Protein AF-A0A3L7QAI8-F1 (afdb_monomer_lite)

Foldseek 3Di:
DDAWDFQDDAAPDTGDTAHPPKDKDFDWDWDQPPVVRDTDTGTDDMDIGDPDDDDDCVVVVPDD

Sequence (64 aa):
DRPNATGLVIGEITGINKEGWEYLWVRYADAEDTTAKVLVKKPIAVYVEQVYPTNSFASLGIGS

Structure (mmCIF, N/CA/C/O backbone):
data_AF-A0A3L7QAI8-F1
#
_entry.id   AF-A0A3L7QAI8-F1
#
loop_
_atom_site.group_PDB
_atom_site.id
_atom_site.type_symbol
_atom_site.label_atom_id
_atom_site.label_alt_id
_atom_site.label_comp_id
_atom_site.label_asym_id
_atom_site.label_entity_id
_atom_site.label_seq_id
_atom_site.pdbx_PDB_ins_code
_atom_site.Cartn_x
_atom_site.Cartn_y
_atom_site.Cartn_z
_atom_site.occupancy
_atom_site.B_iso_or_equiv
_atom_site.auth_seq_id
_atom_site.auth_comp_id
_atom_site.auth_asym_id
_atom_site.auth_atom_id
_atom_site.pdbx_PDB_model_num
ATOM 1 N N . ASP A 1 1 ? 1.428 12.858 -9.699 1.00 59.31 1 ASP A N 1
ATOM 2 C CA . ASP A 1 1 ? 1.853 11.485 -9.352 1.00 59.31 1 ASP A CA 1
ATOM 3 C C . ASP A 1 1 ? 2.208 11.365 -7.884 1.00 59.31 1 ASP A C 1
ATOM 5 O O . ASP A 1 1 ? 2.576 12.366 -7.274 1.00 59.31 1 ASP A O 1
ATOM 9 N N . ARG A 1 2 ? 2.050 10.174 -7.295 1.00 76.94 2 ARG A N 1
ATOM 10 C CA . ARG A 1 2 ? 2.557 9.903 -5.942 1.00 76.94 2 ARG A CA 1
ATOM 11 C C . ARG A 1 2 ? 4.034 9.494 -6.025 1.00 76.94 2 ARG A C 1
ATOM 13 O O . ARG A 1 2 ? 4.367 8.723 -6.918 1.00 76.94 2 ARG A O 1
ATOM 20 N N . PRO A 1 3 ? 4.902 9.972 -5.118 1.00 90.69 3 PRO A N 1
ATOM 21 C CA . PRO A 1 3 ? 6.292 9.530 -5.062 1.00 90.69 3 PRO A CA 1
ATOM 22 C C . PRO A 1 3 ? 6.402 8.092 -4.538 1.00 90.69 3 PRO A C 1
ATOM 24 O O . PRO A 1 3 ? 5.484 7.590 -3.883 1.00 90.69 3 PRO A O 1
ATOM 27 N N . ASN A 1 4 ? 7.550 7.462 -4.796 1.00 93.50 4 ASN A N 1
ATOM 28 C CA . ASN A 1 4 ? 7.930 6.197 -4.173 1.00 93.50 4 ASN A CA 1
ATOM 29 C C . ASN A 1 4 ? 7.976 6.357 -2.655 1.00 93.50 4 ASN A C 1
ATOM 31 O O . ASN A 1 4 ? 8.441 7.378 -2.142 1.00 93.50 4 ASN A O 1
ATOM 35 N N . ALA A 1 5 ? 7.510 5.341 -1.943 1.00 94.81 5 ALA A N 1
ATOM 36 C CA . ALA A 1 5 ? 7.469 5.345 -0.496 1.00 94.81 5 ALA A CA 1
ATOM 37 C C . ALA A 1 5 ? 7.891 3.986 0.060 1.00 94.81 5 ALA A C 1
ATOM 39 O O . ALA A 1 5 ? 7.456 2.933 -0.405 1.00 94.81 5 ALA A O 1
ATOM 40 N N . THR A 1 6 ? 8.720 4.026 1.096 1.00 95.88 6 THR A N 1
ATOM 41 C CA . THR A 1 6 ? 9.198 2.851 1.826 1.00 95.88 6 THR A CA 1
ATOM 42 C C . THR A 1 6 ? 8.833 2.979 3.294 1.00 95.88 6 THR A C 1
ATOM 44 O O . THR A 1 6 ? 8.843 4.087 3.833 1.00 95.88 6 THR A O 1
ATOM 47 N N . GLY A 1 7 ? 8.550 1.860 3.958 1.00 95.19 7 GLY A N 1
ATOM 48 C CA . GLY A 1 7 ? 8.236 1.867 5.389 1.00 95.19 7 GLY A CA 1
ATOM 49 C C . GLY A 1 7 ? 6.907 2.544 5.734 1.00 95.19 7 GLY A C 1
ATOM 50 O O . GLY A 1 7 ? 6.750 3.051 6.842 1.00 95.19 7 GLY A O 1
ATOM 51 N N . LEU A 1 8 ? 5.950 2.563 4.802 1.00 94.81 8 LEU A N 1
ATOM 52 C CA . LEU A 1 8 ? 4.604 3.054 5.079 1.00 94.81 8 LEU A CA 1
ATOM 53 C C . LEU A 1 8 ? 3.941 2.209 6.177 1.00 94.81 8 LEU A C 1
ATOM 55 O O . LEU A 1 8 ? 4.180 1.003 6.300 1.00 94.81 8 LEU A O 1
ATOM 59 N N . VAL A 1 9 ? 3.085 2.868 6.960 1.00 96.25 9 VAL A N 1
ATOM 60 C CA . VAL A 1 9 ? 2.346 2.267 8.073 1.00 96.25 9 VAL A CA 1
ATOM 61 C C . VAL A 1 9 ? 0.855 2.523 7.888 1.00 96.25 9 VAL A C 1
ATOM 63 O O . VAL A 1 9 ? 0.440 3.663 7.678 1.00 96.25 9 VAL A O 1
ATOM 66 N N . ILE A 1 10 ? 0.045 1.466 7.964 1.00 94.25 10 ILE A N 1
ATOM 67 C CA . ILE A 1 10 ? -1.420 1.529 7.893 1.00 94.25 10 ILE A CA 1
ATOM 68 C C . ILE A 1 10 ? -1.994 0.720 9.057 1.00 94.25 10 ILE A C 1
ATOM 70 O O . ILE A 1 10 ? -1.990 -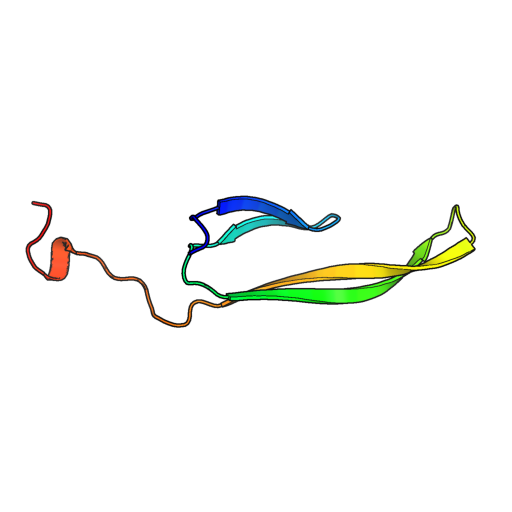0.511 9.044 1.00 94.25 10 ILE A O 1
ATOM 74 N N . GLY A 1 11 ? -2.501 1.421 10.073 1.00 92.88 11 GLY A N 1
ATOM 75 C CA . GLY A 1 11 ? -2.855 0.792 11.346 1.00 92.88 11 GLY A CA 1
ATOM 76 C C . GLY A 1 11 ? -1.624 0.141 11.9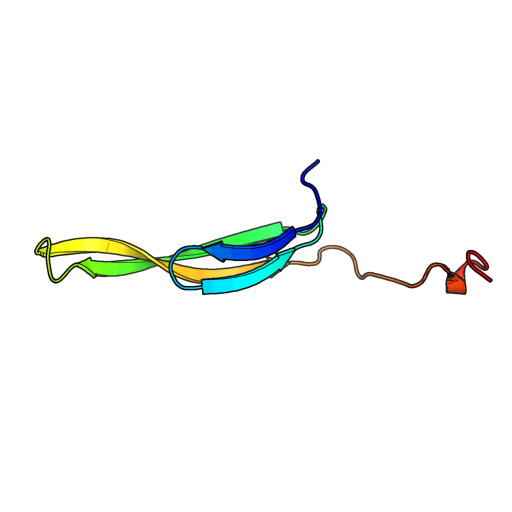76 1.00 92.88 11 GLY A C 1
ATOM 77 O O . GLY A 1 11 ? -0.616 0.808 12.180 1.00 92.88 11 GLY A O 1
ATOM 78 N N . GLU A 1 12 ? -1.701 -1.159 12.247 1.00 93.31 12 GLU A N 1
ATOM 79 C CA . GLU A 1 12 ? -0.591 -1.948 12.806 1.00 93.31 12 GLU A CA 1
ATOM 80 C C . GLU A 1 12 ? 0.296 -2.589 11.720 1.00 93.31 12 GLU A C 1
ATOM 82 O O . GLU A 1 12 ? 1.333 -3.176 12.024 1.00 93.31 12 GLU A O 1
ATOM 87 N N . ILE A 1 13 ? -0.080 -2.469 10.441 1.00 95.19 13 ILE A N 1
ATOM 88 C CA . ILE A 1 13 ? 0.675 -3.034 9.319 1.00 95.19 13 ILE A CA 1
ATOM 89 C C . ILE A 1 13 ? 1.797 -2.059 8.965 1.00 95.19 13 ILE A C 1
ATOM 91 O O . ILE A 1 13 ? 1.537 -0.931 8.545 1.00 95.19 13 ILE A O 1
ATOM 95 N N . THR A 1 14 ? 3.041 -2.494 9.148 1.00 97.25 14 THR A N 1
ATOM 96 C CA . THR A 1 14 ? 4.255 -1.686 8.957 1.00 97.25 14 THR A CA 1
ATOM 97 C C . THR A 1 14 ? 5.114 -2.229 7.815 1.00 97.25 14 THR A C 1
ATOM 99 O O . THR A 1 14 ? 4.897 -3.343 7.338 1.00 97.25 14 THR A O 1
ATOM 102 N N . GLY A 1 15 ? 6.102 -1.446 7.368 1.00 95.94 15 GLY A N 1
ATOM 103 C CA . GLY A 1 15 ? 7.087 -1.908 6.383 1.00 95.94 15 GLY A CA 1
ATOM 104 C C . GLY A 1 15 ? 6.562 -1.982 4.948 1.00 95.94 15 GLY A C 1
ATOM 105 O O . GLY A 1 15 ? 7.142 -2.684 4.124 1.00 95.94 15 GLY A O 1
ATOM 106 N N . ILE A 1 16 ? 5.468 -1.281 4.637 1.00 95.94 16 ILE A N 1
ATOM 107 C CA . ILE A 1 16 ? 4.867 -1.316 3.303 1.00 95.94 16 ILE A CA 1
ATOM 108 C C . ILE A 1 16 ? 5.726 -0.480 2.346 1.00 95.94 16 ILE A C 1
ATOM 110 O O . ILE A 1 16 ? 5.950 0.713 2.572 1.00 95.94 16 ILE A O 1
ATOM 114 N N . ASN A 1 17 ? 6.175 -1.108 1.263 1.00 95.81 17 ASN A N 1
ATOM 115 C CA . ASN A 1 17 ? 6.911 -0.458 0.184 1.00 95.81 17 ASN A CA 1
ATOM 116 C C . ASN A 1 17 ? 6.009 -0.347 -1.039 1.00 95.81 17 ASN A C 1
ATOM 118 O O . ASN A 1 17 ? 5.281 -1.287 -1.353 1.00 95.81 17 ASN A O 1
ATOM 122 N N . LYS A 1 18 ? 6.034 0.817 -1.686 1.00 94.12 18 LYS A N 1
ATOM 123 C CA . LYS A 1 18 ? 5.189 1.109 -2.834 1.00 94.12 18 LYS A CA 1
ATOM 124 C C . LYS A 1 18 ? 5.855 2.132 -3.752 1.00 94.12 18 LYS A C 1
ATOM 126 O O . LYS A 1 18 ? 6.087 3.278 -3.360 1.00 94.12 18 LYS A O 1
ATOM 131 N N . GLU A 1 19 ? 6.074 1.746 -4.995 1.00 93.88 19 GLU A N 1
ATOM 132 C CA . GLU A 1 19 ? 6.505 2.629 -6.071 1.00 93.88 19 GLU A CA 1
ATOM 133 C C . GLU A 1 19 ? 5.355 3.544 -6.517 1.00 93.88 19 GLU A C 1
ATOM 135 O O . GLU A 1 19 ? 4.171 3.231 -6.359 1.00 93.88 19 GLU A O 1
ATOM 140 N N . GLY A 1 20 ? 5.673 4.702 -7.094 1.00 91.88 20 GLY A N 1
ATOM 141 C CA . GLY A 1 20 ? 4.699 5.749 -7.411 1.00 91.88 20 GLY A CA 1
ATOM 142 C C . GLY A 1 20 ? 3.556 5.303 -8.330 1.00 91.88 20 GLY A C 1
ATOM 143 O O . GLY A 1 20 ? 2.429 5.780 -8.193 1.00 91.88 20 GLY A O 1
ATOM 144 N N . TRP A 1 21 ? 3.834 4.336 -9.203 1.00 89.69 21 TRP A N 1
ATOM 145 C CA . TRP A 1 21 ? 2.944 3.821 -10.247 1.00 89.69 21 TRP A CA 1
ATOM 146 C C . TRP A 1 21 ? 2.202 2.531 -9.865 1.00 89.69 21 TRP A C 1
ATOM 148 O O . TRP A 1 21 ? 1.308 2.108 -10.591 1.00 89.69 21 TRP A O 1
ATOM 158 N N . GLU A 1 22 ? 2.529 1.912 -8.731 1.00 93.50 22 GLU A N 1
ATOM 159 C CA . GLU A 1 22 ? 1.806 0.733 -8.241 1.00 93.50 22 GLU A CA 1
ATOM 160 C C . GLU A 1 22 ? 0.418 1.115 -7.701 1.00 93.50 22 GLU A C 1
ATOM 162 O O . GLU A 1 22 ? 0.154 2.279 -7.378 1.00 93.50 22 GLU A O 1
ATOM 167 N N . TYR A 1 23 ? -0.474 0.146 -7.527 1.00 93.44 23 TYR A N 1
ATOM 168 C CA . TYR A 1 23 ? -1.717 0.353 -6.780 1.00 93.44 23 TYR A CA 1
ATOM 169 C C . TYR A 1 23 ? -1.592 -0.205 -5.370 1.00 93.44 23 TYR A C 1
ATOM 171 O O . TYR A 1 23 ? -0.863 -1.159 -5.133 1.00 93.44 23 TYR A O 1
ATOM 179 N N . LEU A 1 24 ? -2.283 0.417 -4.415 1.00 94.75 24 LEU A N 1
ATOM 180 C CA . LEU A 1 24 ? -2.355 -0.073 -3.043 1.00 94.75 24 LEU A CA 1
ATOM 181 C C . LEU A 1 24 ? -3.805 -0.068 -2.591 1.00 94.75 24 LEU A C 1
ATOM 183 O O . LEU A 1 24 ? -4.478 0.960 -2.685 1.00 94.75 24 LEU A O 1
ATOM 187 N N . TRP A 1 25 ? -4.262 -1.194 -2.054 1.00 95.75 25 TRP A N 1
ATOM 188 C CA . TRP A 1 25 ? -5.561 -1.292 -1.401 1.00 95.75 25 TRP A CA 1
ATOM 189 C C . TRP A 1 25 ? -5.447 -1.923 -0.024 1.00 95.75 25 TRP A C 1
ATOM 191 O O . TRP A 1 25 ? -4.584 -2.754 0.260 1.00 95.75 25 TRP A O 1
ATOM 201 N N . VAL A 1 26 ? -6.360 -1.503 0.843 1.00 96.44 26 VAL A N 1
ATOM 202 C CA . VAL A 1 26 ? -6.413 -1.919 2.237 1.00 96.44 26 VAL A CA 1
ATOM 203 C C . VAL A 1 26 ? -7.717 -2.660 2.457 1.00 96.44 26 VAL A C 1
ATOM 205 O O . VAL A 1 26 ? -8.794 -2.155 2.137 1.00 96.44 26 VAL A O 1
ATOM 208 N N . ARG A 1 27 ? -7.627 -3.861 3.019 1.00 95.50 27 ARG A N 1
ATOM 209 C CA . ARG A 1 27 ? -8.795 -4.612 3.463 1.00 95.50 27 ARG A CA 1
ATOM 210 C C . ARG A 1 27 ? -9.041 -4.312 4.932 1.00 95.50 27 ARG A C 1
ATOM 212 O O . ARG A 1 27 ? -8.140 -4.466 5.753 1.00 95.50 27 ARG A O 1
ATOM 219 N N . TYR A 1 28 ? -10.273 -3.937 5.254 1.00 94.56 28 TYR A N 1
ATOM 220 C CA . TYR A 1 28 ? -10.712 -3.680 6.621 1.00 94.56 28 TYR A CA 1
ATOM 221 C C . TYR A 1 28 ? -11.651 -4.784 7.105 1.00 94.56 28 TYR A C 1
ATOM 223 O O . TYR A 1 28 ? -12.445 -5.314 6.326 1.00 94.56 28 TYR A O 1
ATOM 231 N N . ALA A 1 29 ? -11.582 -5.098 8.394 1.00 91.25 29 ALA A N 1
ATOM 232 C CA . ALA A 1 29 ? -12.535 -5.963 9.079 1.00 91.25 29 ALA A CA 1
ATOM 233 C C . ALA A 1 29 ? -13.040 -5.288 10.353 1.00 91.25 29 ALA A C 1
ATOM 235 O O . ALA A 1 29 ? -12.401 -4.371 10.873 1.00 91.25 29 ALA A O 1
ATOM 236 N N . ASP A 1 30 ? -14.197 -5.730 10.836 1.00 90.62 30 ASP A N 1
ATOM 237 C CA . ASP A 1 30 ? -14.685 -5.314 12.146 1.00 90.62 30 ASP A CA 1
ATOM 238 C C . ASP A 1 30 ? -13.806 -5.913 13.242 1.00 90.62 30 ASP A C 1
ATOM 240 O O . ASP A 1 30 ? -13.490 -7.103 13.227 1.00 90.62 30 ASP A O 1
ATOM 244 N N . ALA A 1 31 ? -13.421 -5.077 14.194 1.00 86.81 31 ALA A N 1
ATOM 245 C CA . ALA A 1 31 ? -12.717 -5.465 15.399 1.00 86.81 31 ALA A CA 1
ATOM 246 C C . ALA A 1 31 ? -13.376 -4.777 16.592 1.00 86.81 31 ALA A C 1
ATOM 248 O O . ALA A 1 31 ? -13.755 -3.607 16.516 1.00 86.81 31 ALA A O 1
ATOM 249 N N . GLU A 1 32 ? -13.508 -5.501 17.698 1.00 85.56 32 GLU A N 1
ATOM 250 C CA . GLU A 1 32 ? -14.003 -4.927 18.943 1.00 85.56 32 GLU A CA 1
ATOM 251 C C . GLU A 1 32 ? -12.921 -4.037 19.567 1.00 85.56 32 GLU A C 1
ATOM 253 O O . GLU A 1 32 ? -11.799 -4.478 19.831 1.00 85.56 32 GLU A O 1
ATOM 258 N N . ASP A 1 33 ? -13.255 -2.772 19.808 1.00 82.31 33 ASP A N 1
ATOM 259 C CA . ASP A 1 33 ? -12.498 -1.927 20.718 1.00 82.31 33 ASP A CA 1
ATOM 260 C C . ASP A 1 33 ? -12.947 -2.246 22.146 1.00 82.31 33 ASP A C 1
ATOM 262 O O . ASP A 1 33 ? -14.017 -1.835 22.595 1.00 82.31 33 ASP A O 1
ATOM 266 N N . THR A 1 34 ? -12.128 -3.000 22.875 1.00 82.19 34 THR A N 1
ATOM 267 C CA . THR A 1 34 ? -12.445 -3.444 24.237 1.00 82.19 34 THR A CA 1
ATOM 268 C C . THR A 1 34 ? -12.423 -2.313 25.267 1.00 82.19 34 THR A C 1
ATOM 270 O O . THR A 1 34 ? -12.970 -2.506 26.359 1.00 82.19 34 THR A O 1
ATOM 273 N N . THR A 1 35 ? -11.841 -1.154 24.929 1.00 83.62 35 THR A N 1
ATOM 274 C CA . THR A 1 35 ? -11.781 0.042 25.782 1.00 83.62 35 THR A CA 1
ATOM 275 C C . THR A 1 35 ? -13.031 0.889 25.589 1.00 83.62 35 THR A C 1
ATOM 277 O O . THR A 1 35 ? -13.695 1.241 26.560 1.00 83.62 35 THR A O 1
ATOM 280 N N . ALA A 1 36 ? -13.386 1.165 24.333 1.00 82.31 36 ALA A N 1
ATOM 281 C CA . ALA A 1 36 ? -14.560 1.963 23.987 1.00 82.31 36 ALA A CA 1
ATOM 282 C C . ALA A 1 36 ? -15.863 1.140 23.900 1.00 82.31 36 ALA A C 1
ATOM 284 O O . ALA A 1 36 ? -16.939 1.723 23.804 1.00 82.31 36 ALA A O 1
ATOM 285 N N . LYS A 1 37 ? -15.777 -0.198 23.952 1.00 84.25 37 LYS A N 1
ATOM 286 C CA . LYS A 1 37 ? -16.894 -1.156 23.820 1.00 84.25 37 LYS A CA 1
ATOM 287 C C . LYS A 1 37 ? -17.712 -0.962 22.538 1.00 84.25 37 LYS A C 1
ATOM 289 O O . LYS A 1 37 ? -18.938 -1.047 22.554 1.00 84.25 37 LYS A O 1
ATOM 294 N N . VAL A 1 38 ? -17.031 -0.705 21.421 1.00 85.62 38 VAL A N 1
ATOM 295 C CA . VAL A 1 38 ? -17.652 -0.499 20.101 1.00 85.62 38 VAL A CA 1
ATOM 296 C C . VAL A 1 38 ? -16.936 -1.292 19.012 1.00 85.62 38 VAL A C 1
ATOM 298 O O . VAL A 1 38 ? -15.762 -1.631 19.139 1.00 85.62 38 VAL A O 1
ATOM 301 N N . LEU A 1 39 ? -17.641 -1.571 17.916 1.00 87.69 39 LEU A N 1
ATOM 302 C CA . LEU A 1 39 ? -17.058 -2.163 16.713 1.00 87.69 39 LEU A CA 1
ATOM 303 C C . LEU A 1 39 ? -16.394 -1.070 15.871 1.00 87.69 39 LEU A C 1
ATOM 305 O O . LEU A 1 39 ? -17.040 -0.095 15.487 1.00 87.69 39 LEU A O 1
ATOM 309 N N . VAL A 1 40 ? -15.110 -1.249 15.564 1.00 90.31 40 VAL A N 1
ATOM 310 C CA . VAL A 1 40 ? -14.337 -0.374 14.673 1.00 90.31 40 VAL A CA 1
ATOM 311 C C . VAL A 1 40 ? -13.850 -1.150 13.454 1.00 90.31 40 VAL A C 1
ATOM 313 O O . VAL A 1 40 ? -13.589 -2.349 13.525 1.00 90.31 40 VAL A O 1
ATOM 316 N N . LYS A 1 41 ? -13.666 -0.467 12.322 1.00 91.31 41 LYS A N 1
ATOM 317 C CA . LYS A 1 41 ? -13.013 -1.056 11.147 1.00 91.31 41 LYS A CA 1
ATOM 318 C C . LYS A 1 41 ? -11.497 -0.953 11.307 1.00 91.31 41 LYS A C 1
ATOM 320 O O . LYS A 1 41 ? -10.952 0.146 11.247 1.00 91.31 41 LYS A O 1
ATOM 325 N N . LYS A 1 42 ? -10.808 -2.083 11.470 1.00 93.00 42 LYS A N 1
ATOM 326 C CA . LYS A 1 42 ? -9.338 -2.143 11.500 1.00 93.00 42 LYS A CA 1
ATOM 327 C C . LYS A 1 42 ? -8.780 -2.687 10.183 1.00 93.00 42 LYS A C 1
ATOM 329 O O . LYS A 1 42 ? -9.371 -3.610 9.618 1.00 93.00 42 LYS A O 1
ATOM 334 N N . PRO A 1 43 ? -7.672 -2.125 9.669 1.00 94.50 43 PRO A N 1
ATOM 335 C CA . PRO A 1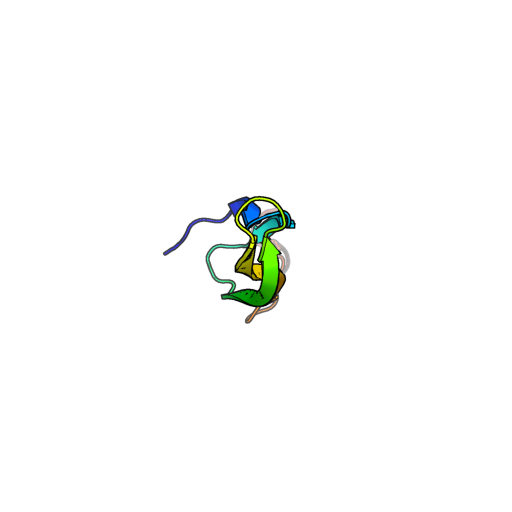 43 ? -6.988 -2.683 8.513 1.00 94.50 43 PRO A CA 1
ATOM 336 C C . PRO A 1 43 ? -6.382 -4.038 8.894 1.00 94.50 43 PRO A C 1
ATOM 338 O O . PRO A 1 43 ? -5.680 -4.144 9.894 1.00 94.50 43 PRO A O 1
ATOM 341 N N . ILE A 1 44 ? -6.673 -5.066 8.101 1.00 94.75 44 ILE A N 1
ATOM 342 C CA . ILE A 1 44 ? -6.208 -6.443 8.333 1.00 94.75 44 ILE A CA 1
ATOM 343 C C . ILE A 1 44 ? -5.209 -6.920 7.284 1.00 94.75 44 ILE A C 1
ATOM 345 O O . ILE A 1 44 ? -4.456 -7.856 7.528 1.00 94.75 44 ILE A O 1
ATOM 349 N N . ALA A 1 45 ? -5.208 -6.296 6.109 1.00 94.44 45 ALA A N 1
ATOM 350 C CA . ALA A 1 45 ? -4.264 -6.596 5.048 1.00 94.44 45 ALA A CA 1
ATOM 351 C C . ALA A 1 45 ? -4.072 -5.368 4.161 1.00 94.44 45 ALA A C 1
ATOM 353 O O . ALA A 1 45 ? -5.016 -4.611 3.916 1.00 94.44 45 ALA A O 1
ATOM 354 N N . VAL A 1 46 ? -2.854 -5.214 3.656 1.00 96.25 46 VAL A N 1
ATOM 355 C CA . VAL A 1 46 ? -2.505 -4.251 2.616 1.00 96.25 46 VAL A CA 1
ATOM 356 C C . VAL A 1 46 ? -1.937 -5.034 1.451 1.00 96.25 46 VAL A C 1
ATOM 358 O O . VAL A 1 46 ? -1.106 -5.919 1.642 1.00 96.25 46 VAL A O 1
ATOM 361 N N . TYR A 1 47 ? -2.392 -4.702 0.256 1.00 96.12 47 TYR A N 1
ATOM 362 C CA . TYR A 1 47 ? -1.929 -5.315 -0.974 1.00 96.12 47 TYR A CA 1
ATOM 363 C C . TYR A 1 47 ? -1.361 -4.223 -1.862 1.00 96.12 47 TYR A C 1
ATOM 365 O O . TYR A 1 47 ? -1.984 -3.171 -2.026 1.00 96.12 47 TYR A O 1
ATOM 373 N N . VAL A 1 48 ? -0.182 -4.488 -2.409 1.00 95.00 48 VAL A N 1
ATOM 374 C CA . VAL A 1 48 ? 0.482 -3.637 -3.390 1.00 95.00 48 VAL A CA 1
ATOM 375 C C . VAL A 1 48 ? 0.506 -4.405 -4.700 1.00 95.00 48 VAL A C 1
ATOM 377 O O . VAL A 1 48 ? 0.979 -5.540 -4.737 1.00 95.00 48 VAL A O 1
ATOM 380 N N . GLU A 1 49 ? -0.044 -3.811 -5.752 1.00 93.75 49 GLU A N 1
ATOM 381 C CA . GLU A 1 49 ? -0.104 -4.423 -7.074 1.00 93.75 49 GLU A CA 1
ATOM 382 C C . GLU A 1 49 ? 0.792 -3.706 -8.060 1.00 93.75 49 GLU A C 1
ATOM 384 O O . GLU A 1 49 ? 0.658 -2.509 -8.341 1.00 93.75 49 GLU A O 1
ATOM 389 N N . GLN A 1 50 ? 1.675 -4.519 -8.618 1.00 92.62 50 GLN A N 1
ATOM 390 C CA . GLN A 1 50 ? 2.574 -4.170 -9.685 1.00 92.62 50 GLN A CA 1
ATOM 391 C C . GLN A 1 50 ? 1.898 -4.464 -11.030 1.00 92.62 50 GLN A C 1
ATOM 393 O O . GLN A 1 50 ? 1.898 -5.598 -11.502 1.00 92.62 50 GLN A O 1
ATOM 398 N N . VAL A 1 51 ? 1.319 -3.437 -11.657 1.00 88.38 51 VAL A N 1
ATOM 399 C CA . VAL A 1 51 ? 0.591 -3.585 -12.937 1.00 88.38 51 VAL A CA 1
ATOM 400 C C . VAL A 1 51 ? 1.527 -3.927 -14.099 1.00 88.38 51 VAL A C 1
ATOM 402 O O . VAL A 1 51 ? 1.169 -4.673 -15.006 1.00 88.38 51 VAL A O 1
ATOM 405 N N . TYR A 1 52 ? 2.741 -3.387 -14.059 1.00 87.56 52 TYR A N 1
ATOM 406 C CA . TYR A 1 52 ? 3.788 -3.606 -15.048 1.00 87.56 52 TYR A CA 1
ATOM 407 C C . TYR A 1 52 ? 5.028 -4.164 -14.364 1.00 87.56 52 TYR A C 1
ATOM 409 O O . TYR A 1 52 ? 5.445 -3.616 -13.359 1.00 87.56 52 TYR A O 1
ATOM 417 N N . PRO A 1 53 ? 5.667 -5.223 -14.861 1.00 86.25 53 PRO A N 1
ATOM 418 C CA . PRO A 1 53 ? 6.902 -5.693 -14.255 1.00 86.25 53 PRO A CA 1
ATOM 419 C C . PRO A 1 53 ? 8.005 -4.635 -14.384 1.00 86.25 53 PRO A C 1
ATOM 421 O O . PRO A 1 53 ? 8.116 -3.936 -15.393 1.00 86.25 53 PRO A O 1
ATOM 424 N N . T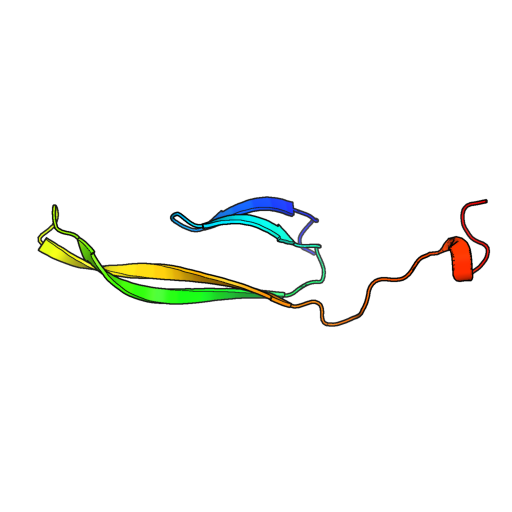HR A 1 54 ? 8.848 -4.534 -13.361 1.00 88.88 54 THR A N 1
ATOM 425 C CA . THR A 1 54 ? 10.087 -3.764 -13.434 1.00 88.88 54 THR A CA 1
ATOM 426 C C . THR A 1 54 ? 11.088 -4.507 -14.306 1.00 88.88 54 THR A C 1
ATOM 428 O O . THR A 1 54 ? 11.099 -5.737 -14.375 1.00 88.88 54 THR A O 1
ATOM 431 N N . ASN A 1 55 ? 11.948 -3.757 -14.986 1.00 89.69 55 ASN A N 1
ATOM 432 C CA . ASN A 1 55 ? 13.055 -4.331 -15.733 1.00 89.69 55 ASN A CA 1
ATOM 433 C C . ASN A 1 55 ? 14.279 -3.417 -15.644 1.00 89.69 55 ASN A C 1
ATOM 435 O O . ASN A 1 55 ? 14.169 -2.232 -15.330 1.00 89.69 55 ASN A O 1
ATOM 439 N N . SER A 1 56 ? 15.453 -3.981 -15.903 1.00 88.44 56 SER A N 1
ATOM 440 C CA . SER A 1 56 ? 16.714 -3.250 -15.877 1.00 88.44 56 SER A CA 1
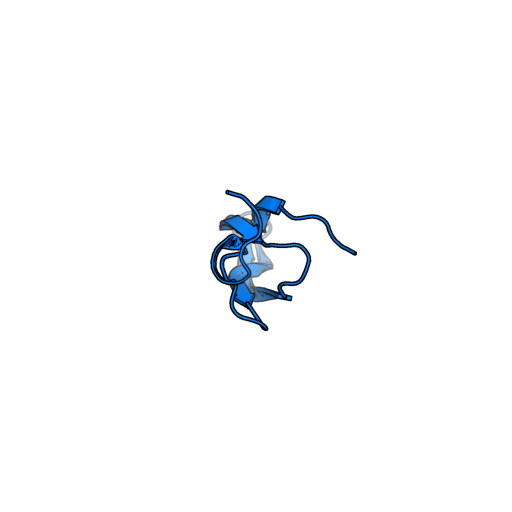ATOM 441 C C . SER A 1 56 ? 16.926 -2.463 -17.169 1.00 88.44 56 SER A C 1
ATOM 443 O O . SER A 1 56 ? 16.840 -3.020 -18.266 1.00 88.44 56 SER A O 1
ATOM 445 N N . PHE A 1 57 ? 17.310 -1.191 -17.043 1.00 87.19 57 PHE A N 1
ATOM 446 C CA . PHE A 1 57 ? 17.729 -0.355 -18.174 1.00 87.19 57 PHE A CA 1
ATOM 447 C C . PHE A 1 57 ? 19.028 -0.833 -18.838 1.00 87.19 57 PHE A C 1
ATOM 449 O O . PHE A 1 57 ? 19.264 -0.515 -20.003 1.00 87.19 57 PHE A O 1
ATOM 456 N N . ALA A 1 58 ? 19.821 -1.668 -18.156 1.00 89.62 58 ALA A N 1
ATOM 457 C CA . ALA A 1 58 ? 21.010 -2.282 -18.743 1.00 89.62 58 ALA A CA 1
ATOM 458 C C . ALA A 1 58 ? 20.666 -3.140 -19.975 1.00 89.62 58 ALA A C 1
ATOM 460 O O . ALA A 1 58 ? 21.460 -3.223 -20.907 1.00 89.62 58 ALA A O 1
ATOM 461 N N . SER A 1 59 ? 19.456 -3.718 -20.026 1.00 86.38 59 SER A N 1
ATOM 462 C CA . SER A 1 59 ? 18.964 -4.457 -21.202 1.00 86.38 59 SER A CA 1
ATOM 463 C C . SER A 1 59 ? 18.817 -3.585 -22.455 1.00 86.38 59 SER A C 1
ATOM 465 O O . SER A 1 59 ? 18.835 -4.097 -23.571 1.00 86.38 59 SER A O 1
ATOM 467 N N . LEU A 1 60 ? 18.711 -2.269 -22.272 1.00 88.44 60 LEU A N 1
ATOM 468 C CA . LEU A 1 60 ? 18.612 -1.273 -23.334 1.00 88.44 60 LEU A CA 1
ATOM 469 C C . LEU A 1 60 ? 19.955 -0.570 -23.597 1.00 88.44 60 LEU A C 1
ATOM 471 O O . LEU A 1 60 ? 19.993 0.406 -24.340 1.00 88.44 60 LEU A O 1
ATOM 475 N N . GLY A 1 61 ? 21.051 -1.035 -22.984 1.00 86.56 61 GLY A N 1
ATOM 476 C CA . GLY A 1 61 ? 22.377 -0.422 -23.115 1.00 86.56 6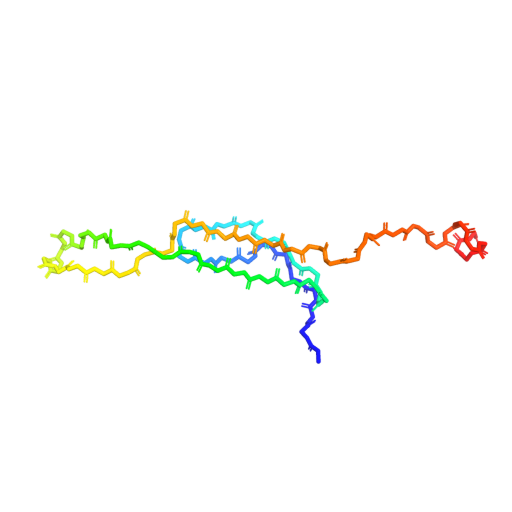1 GLY A CA 1
ATOM 477 C C . GLY A 1 61 ? 22.529 0.909 -22.372 1.00 86.56 61 GLY A C 1
ATOM 478 O O . GLY A 1 61 ? 23.429 1.682 -22.686 1.00 86.56 61 GLY A O 1
ATOM 479 N N . ILE A 1 62 ? 21.652 1.200 -21.406 1.00 86.56 62 ILE A N 1
ATOM 480 C CA . ILE A 1 62 ? 21.686 2.434 -20.617 1.00 86.56 62 ILE A CA 1
ATOM 481 C C . ILE A 1 62 ? 22.233 2.112 -19.222 1.00 86.56 62 ILE A C 1
ATOM 483 O O . ILE A 1 62 ? 21.674 1.269 -18.519 1.00 86.56 62 ILE A O 1
ATOM 487 N N . GLY A 1 63 ? 23.293 2.816 -18.810 1.00 72.06 63 GLY A N 1
ATOM 488 C CA . GLY A 1 63 ? 23.873 2.698 -17.465 1.00 72.06 63 GLY A CA 1
ATOM 489 C C . GLY A 1 63 ? 25.070 1.750 -17.339 1.00 72.06 63 GLY A C 1
ATOM 490 O O . GLY A 1 63 ? 25.238 1.150 -16.279 1.00 72.06 63 GLY A O 1
ATOM 491 N N . SER A 1 64 ? 25.882 1.614 -18.395 1.00 60.69 64 SER A N 1
ATOM 492 C CA . SER A 1 64 ? 27.281 1.163 -18.287 1.00 60.69 64 SER A CA 1
ATOM 493 C C . SER A 1 64 ? 28.212 2.325 -17.965 1.00 60.69 64 SER A C 1
ATOM 495 O O . SER A 1 64 ? 28.049 3.362 -18.652 1.00 60.69 64 SER A O 1
#

Secondary structure (DSSP, 8-state):
-PPPEEEEEETTEEEEEE-TTSEEEEEEEEEEETTTTEEEEEEEEEEEE-SS----GGGGT---

Radius of gyration: 17.65 Å; chains: 1; bounding box: 45×18×49 Å

pLDDT: mean 89.88, std 7.35, range [59.31, 97.25]